Protein AF-A7TB33-F1 (afdb_monomer_lite)

pLDDT: mean 93.66, std 4.5, range [72.81, 97.94]

InterPro domains:
  IPR000337 GPCR, family 3 [PR00248] (15-31)
  IPR000337 GPCR, family 3 [PR00248] (31-48)
  IPR001828 Receptor, ligand binding region [PF01094] (1-53)
  IPR028082 Periplasmic binding protein-like I [SSF53822] (1-54)
  IPR050726 Metabotropic Glutamate Receptor [PTHR24060] (1-52)

Organism: Nematostella vectensis (NCBI:txid45351)

Radius of gyration: 13.0 Å; chains: 1; bounding box: 24×19×39 Å

Sequence (54 aa):
QFRYFYRTVPSDTLQAKAMVDIIHTFQWSFVITVASDNEYGRSGISALKEMAQR

Foldseek 3Di:
DDPPDDDPDDDLLVVLLVVLVVCVVVVPPDDDDDADPDPVRVVNVVSNVVNNVD

Structure (mmCIF, N/CA/C/O backbone):
data_AF-A7TB33-F1
#
_entry.id   AF-A7TB33-F1
#
loop_
_atom_site.group_PDB
_atom_site.id
_atom_site.type_symbol
_atom_site.label_atom_id
_atom_site.label_alt_id
_atom_site.label_comp_id
_atom_site.label_asym_id
_atom_site.label_entity_id
_atom_site.label_seq_id
_atom_site.pdbx_PDB_ins_code
_a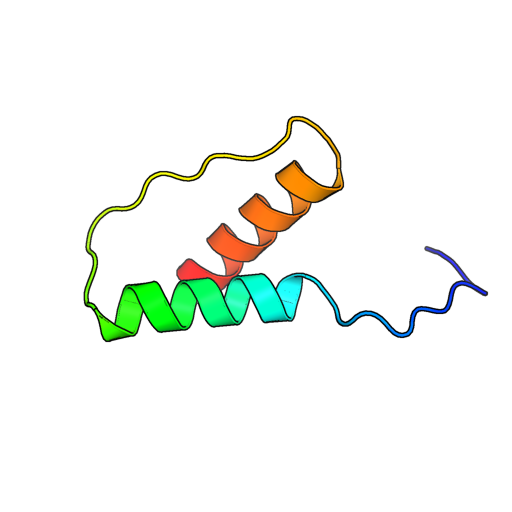tom_site.Cartn_x
_atom_site.Cartn_y
_atom_site.Cartn_z
_atom_site.occupancy
_atom_site.B_iso_or_equiv
_atom_site.auth_seq_id
_atom_site.auth_comp_id
_atom_site.auth_asym_id
_atom_site.auth_atom_id
_atom_site.pdbx_PDB_model_num
ATOM 1 N N . GLN A 1 1 ? 1.343 8.253 -17.882 1.00 76.19 1 GLN A N 1
ATOM 2 C CA . GLN A 1 1 ? 0.903 7.172 -18.797 1.00 76.19 1 GLN A CA 1
ATOM 3 C C . GLN A 1 1 ? 2.128 6.569 -19.467 1.00 76.19 1 GLN A C 1
ATOM 5 O O . GLN A 1 1 ? 3.005 7.328 -19.858 1.00 76.19 1 GLN A O 1
ATOM 10 N N . PHE A 1 2 ? 2.174 5.241 -19.619 1.00 88.00 2 PHE A N 1
ATOM 11 C CA . PHE A 1 2 ? 3.286 4.528 -20.257 1.00 88.00 2 PHE A CA 1
ATOM 12 C C . PHE A 1 2 ? 2.754 3.623 -21.377 1.00 88.00 2 PHE A C 1
ATOM 14 O O . PHE A 1 2 ? 2.182 2.573 -21.109 1.00 88.00 2 PHE A O 1
ATOM 21 N N . ARG A 1 3 ? 2.906 4.043 -22.640 1.00 90.19 3 ARG A N 1
ATOM 22 C CA . ARG A 1 3 ? 2.243 3.408 -23.800 1.00 90.19 3 ARG A CA 1
ATOM 23 C C . ARG A 1 3 ? 2.789 2.024 -24.175 1.00 90.19 3 ARG A C 1
ATOM 25 O O . ARG A 1 3 ? 2.087 1.258 -24.820 1.00 90.19 3 ARG A O 1
ATOM 32 N N . TYR A 1 4 ? 4.017 1.713 -23.771 1.00 95.31 4 TYR A N 1
ATOM 33 C CA . TYR A 1 4 ? 4.712 0.470 -24.129 1.00 95.31 4 TYR A CA 1
ATOM 34 C C . TYR A 1 4 ? 5.288 -0.260 -22.912 1.00 95.31 4 TYR A C 1
ATOM 36 O O . TYR A 1 4 ? 6.160 -1.111 -23.056 1.00 95.31 4 TYR A O 1
ATOM 44 N N . PHE A 1 5 ? 4.848 0.101 -21.705 1.00 94.00 5 PHE A N 1
ATOM 45 C CA . PHE A 1 5 ? 5.331 -0.543 -20.490 1.00 94.00 5 PHE A CA 1
ATOM 46 C C . PHE A 1 5 ? 4.521 -1.803 -20.200 1.00 94.00 5 PHE A C 1
ATOM 48 O O . PHE A 1 5 ? 3.294 -1.755 -20.116 1.00 94.00 5 PHE A O 1
ATOM 55 N N . TYR A 1 6 ? 5.228 -2.908 -19.992 1.00 94.19 6 TYR A N 1
ATOM 56 C CA . TYR A 1 6 ? 4.660 -4.189 -19.596 1.00 94.19 6 TYR A CA 1
ATOM 57 C C . TYR A 1 6 ? 5.363 -4.674 -18.334 1.00 94.19 6 TYR A C 1
ATOM 59 O O . TYR A 1 6 ? 6.565 -4.474 -18.163 1.00 94.19 6 TYR A O 1
ATOM 67 N N . ARG A 1 7 ? 4.614 -5.342 -17.460 1.00 94.44 7 ARG A N 1
ATOM 68 C CA . ARG A 1 7 ? 5.152 -6.029 -16.286 1.00 94.44 7 ARG A CA 1
ATOM 69 C C . ARG A 1 7 ? 4.444 -7.359 -16.099 1.00 94.44 7 ARG A C 1
ATOM 71 O O . ARG A 1 7 ? 3.250 -7.466 -16.363 1.00 94.44 7 ARG A O 1
ATOM 78 N N . THR A 1 8 ? 5.184 -8.350 -15.625 1.00 95.88 8 THR A N 1
ATOM 79 C CA . THR A 1 8 ? 4.638 -9.637 -15.173 1.00 95.88 8 THR A CA 1
ATOM 80 C C . THR A 1 8 ? 4.232 -9.593 -13.703 1.00 95.88 8 THR A C 1
ATOM 82 O O . THR A 1 8 ? 3.379 -10.364 -13.273 1.00 95.88 8 THR A O 1
ATOM 85 N N . VAL A 1 9 ? 4.826 -8.674 -12.936 1.00 95.19 9 VAL A N 1
ATOM 86 C CA . VAL A 1 9 ? 4.486 -8.448 -11.531 1.00 95.19 9 VAL A CA 1
ATOM 87 C C . VAL A 1 9 ? 3.077 -7.844 -11.442 1.00 95.19 9 VAL A C 1
ATOM 89 O O . VAL A 1 9 ? 2.779 -6.896 -12.180 1.00 95.19 9 VAL A O 1
ATOM 92 N N . PRO A 1 10 ? 2.207 -8.368 -10.561 1.00 92.88 10 PRO A N 1
ATOM 93 C CA . PRO A 1 10 ? 0.858 -7.848 -10.368 1.00 92.88 10 PRO A CA 1
ATOM 94 C C . PRO A 1 10 ? 0.853 -6.406 -9.842 1.00 92.88 10 PRO A C 1
ATOM 96 O O . PRO A 1 10 ? 1.867 -5.865 -9.410 1.00 92.88 10 PRO A O 1
ATOM 99 N N . SER A 1 11 ? -0.316 -5.764 -9.890 1.00 91.50 11 SER A N 1
ATOM 100 C CA . SER A 1 11 ? -0.480 -4.422 -9.328 1.00 91.50 11 SER A CA 1
ATOM 101 C C . SER A 1 11 ? -0.457 -4.430 -7.806 1.00 91.50 11 SER A C 1
ATOM 103 O O . SER A 1 11 ? -1.132 -5.253 -7.189 1.00 91.50 11 SER A O 1
ATOM 105 N N . ASP A 1 12 ? 0.194 -3.431 -7.213 1.00 91.19 12 ASP A N 1
ATOM 106 C CA . ASP A 1 12 ? 0.265 -3.231 -5.759 1.00 91.19 12 ASP A CA 1
ATOM 107 C C . ASP A 1 12 ? -1.121 -3.010 -5.131 1.00 91.19 12 ASP A C 1
ATOM 109 O O . ASP A 1 12 ? -1.330 -3.268 -3.950 1.00 91.19 12 ASP A O 1
ATOM 113 N N . THR A 1 13 ? -2.122 -2.629 -5.932 1.00 91.31 13 THR A N 1
ATOM 114 C CA . THR A 1 13 ? -3.533 -2.574 -5.516 1.00 91.31 13 THR A CA 1
ATOM 115 C C . THR A 1 13 ? -4.053 -3.929 -5.020 1.00 91.31 13 THR A C 1
ATOM 117 O O . THR A 1 13 ? -4.869 -3.976 -4.104 1.00 91.31 13 THR A O 1
ATOM 120 N N . LEU A 1 14 ? -3.586 -5.041 -5.605 1.00 94.19 14 LEU A N 1
ATOM 121 C CA . LEU A 1 14 ? -3.957 -6.386 -5.153 1.00 94.19 14 LEU A CA 1
ATOM 122 C C . LEU A 1 14 ? -3.308 -6.715 -3.807 1.00 94.19 14 LEU A C 1
ATOM 124 O O . LEU A 1 14 ? -3.950 -7.322 -2.954 1.00 94.19 14 LEU A O 1
ATOM 128 N N . GLN A 1 15 ? -2.071 -6.266 -3.591 1.00 95.25 15 GLN A N 1
ATOM 129 C CA . GLN A 1 15 ? -1.406 -6.394 -2.297 1.00 95.25 15 GLN A CA 1
ATOM 130 C C . GLN A 1 15 ? -2.120 -5.560 -1.225 1.00 95.25 15 GLN A C 1
ATOM 132 O O . GLN A 1 15 ? -2.395 -6.070 -0.142 1.00 95.25 15 GLN A O 1
ATOM 137 N N . ALA A 1 16 ? -2.486 -4.314 -1.537 1.00 95.44 16 ALA A N 1
ATOM 138 C CA . ALA A 1 16 ? -3.269 -3.461 -0.646 1.00 95.44 16 ALA A CA 1
ATOM 139 C C . ALA A 1 16 ? -4.612 -4.109 -0.267 1.00 95.44 16 ALA A C 1
ATOM 141 O O . ALA A 1 16 ? -4.982 -4.102 0.904 1.00 95.44 16 ALA A O 1
ATOM 142 N N . LYS A 1 17 ? -5.301 -4.740 -1.230 1.00 95.50 17 LYS A N 1
ATOM 143 C CA . LYS A 1 17 ? -6.520 -5.515 -0.959 1.00 95.50 17 LYS A CA 1
ATOM 144 C C . LYS A 1 17 ? -6.269 -6.637 0.047 1.00 95.50 17 LYS A C 1
ATOM 146 O O . LYS A 1 17 ? -6.968 -6.722 1.047 1.00 95.50 17 LYS A O 1
ATOM 151 N N . ALA A 1 18 ? -5.248 -7.457 -0.194 1.00 96.88 18 ALA A N 1
ATOM 152 C CA . ALA A 1 18 ? -4.924 -8.574 0.688 1.00 96.88 18 ALA A CA 1
ATOM 153 C C . ALA A 1 18 ? -4.597 -8.109 2.119 1.00 96.88 18 ALA A C 1
ATOM 155 O O . ALA A 1 18 ? -4.990 -8.754 3.085 1.00 96.88 18 ALA A O 1
ATOM 156 N N . MET A 1 19 ? -3.919 -6.966 2.272 1.00 97.25 19 MET A N 1
ATOM 157 C CA . MET A 1 19 ? -3.661 -6.375 3.589 1.00 97.25 19 MET A CA 1
ATOM 158 C C . MET A 1 19 ? -4.956 -5.971 4.309 1.00 97.25 19 MET A C 1
ATOM 160 O O . MET A 1 19 ? -5.090 -6.234 5.502 1.00 97.25 19 MET A O 1
ATOM 164 N N . VAL A 1 20 ? -5.914 -5.370 3.599 1.00 96.06 20 VAL A N 1
ATOM 165 C CA . VAL A 1 20 ? -7.233 -5.002 4.146 1.00 96.06 20 VAL A CA 1
ATOM 166 C C . VAL A 1 20 ? -8.041 -6.239 4.537 1.00 96.06 20 VAL A C 1
ATOM 168 O O . VAL A 1 20 ? -8.601 -6.280 5.632 1.00 96.06 20 VAL A O 1
ATOM 171 N N . ASP A 1 21 ? -8.026 -7.283 3.707 1.00 97.12 21 ASP A N 1
ATOM 172 C CA . ASP A 1 21 ? -8.702 -8.549 4.005 1.00 97.12 21 ASP A CA 1
ATOM 173 C C . ASP A 1 21 ? -8.174 -9.169 5.314 1.00 97.12 21 ASP A C 1
ATOM 175 O O . ASP A 1 21 ? -8.956 -9.647 6.138 1.00 97.12 21 ASP A O 1
ATOM 179 N N . ILE A 1 22 ? -6.859 -9.101 5.561 1.00 97.56 22 ILE A N 1
ATOM 180 C CA . ILE A 1 22 ? -6.245 -9.543 6.824 1.00 97.56 22 ILE A CA 1
ATOM 181 C C . ILE A 1 22 ? -6.746 -8.693 7.999 1.00 97.56 22 ILE A C 1
ATOM 183 O O . ILE A 1 22 ? -7.198 -9.249 9.000 1.00 97.56 22 ILE A O 1
ATOM 187 N N . ILE A 1 23 ? -6.711 -7.361 7.876 1.00 96.56 23 ILE A N 1
ATOM 188 C CA . ILE A 1 23 ? -7.167 -6.433 8.926 1.00 96.56 23 ILE A CA 1
ATOM 189 C C . ILE A 1 23 ? -8.613 -6.746 9.339 1.00 96.56 23 ILE A C 1
ATOM 191 O O . ILE A 1 23 ? -8.906 -6.835 10.533 1.00 96.56 23 ILE A O 1
ATOM 195 N N . HIS A 1 24 ? -9.503 -6.970 8.368 1.00 95.38 24 HIS A N 1
ATOM 196 C CA . HIS A 1 24 ? -10.901 -7.304 8.640 1.00 95.38 24 HIS A CA 1
ATOM 197 C C . HIS A 1 24 ? -11.082 -8.705 9.220 1.00 95.38 24 HIS A C 1
ATOM 199 O O . HIS A 1 24 ? -11.849 -8.865 10.168 1.00 95.38 24 HIS A O 1
ATOM 205 N N . THR A 1 25 ? -10.361 -9.702 8.699 1.00 97.88 25 THR A N 1
ATOM 206 C CA . THR A 1 25 ? -10.452 -11.094 9.173 1.00 97.88 25 THR A CA 1
ATOM 207 C C . THR A 1 25 ? -10.124 -11.201 10.661 1.00 97.88 25 THR A C 1
ATOM 209 O O . THR A 1 25 ? -10.793 -11.928 11.391 1.00 97.88 25 THR A O 1
ATOM 212 N N . PHE A 1 26 ? -9.131 -10.441 11.127 1.00 97.94 26 PHE A N 1
ATOM 213 C CA . PHE A 1 26 ? -8.722 -10.418 12.534 1.00 97.94 26 PHE A CA 1
ATOM 214 C C . PHE A 1 26 ? -9.369 -9.298 13.356 1.00 97.94 26 PHE A C 1
ATOM 216 O O . PHE A 1 26 ? -9.032 -9.129 14.527 1.00 97.94 26 PHE A O 1
ATOM 223 N N . GLN A 1 27 ? -10.304 -8.549 12.764 1.00 96.81 27 GLN A N 1
ATOM 224 C CA . GLN A 1 27 ? -11.052 -7.473 13.416 1.00 96.81 27 GLN A CA 1
ATOM 225 C C . GLN A 1 27 ? -10.151 -6.430 14.102 1.00 96.81 27 GLN A C 1
ATOM 227 O O . GLN A 1 27 ? -10.467 -5.928 15.184 1.00 96.81 27 GLN A O 1
ATOM 232 N N . TRP A 1 28 ? -9.015 -6.090 13.490 1.00 97.12 28 TRP A N 1
ATOM 233 C CA . TRP A 1 28 ? -8.132 -5.063 14.034 1.00 97.12 28 TRP A CA 1
ATOM 234 C C . TRP A 1 28 ? -8.771 -3.682 13.878 1.00 97.12 28 TRP A C 1
ATOM 236 O O . TRP A 1 28 ? -8.977 -3.194 12.771 1.00 97.12 28 TRP A O 1
ATOM 246 N N . SER A 1 29 ? -9.069 -3.036 15.005 1.00 93.00 29 SER A N 1
ATOM 247 C CA . SER A 1 29 ? -9.693 -1.707 15.047 1.00 93.00 29 SER A CA 1
ATOM 248 C C . SER A 1 29 ? -8.703 -0.557 14.861 1.00 93.00 29 SER A C 1
ATOM 250 O O . SER A 1 29 ? -9.112 0.577 14.616 1.00 93.00 29 SER A O 1
ATOM 252 N N . PHE A 1 30 ? -7.403 -0.831 14.981 1.00 94.62 30 PHE A N 1
ATOM 253 C CA . PHE A 1 30 ? -6.349 0.161 14.841 1.00 94.62 30 PHE A CA 1
ATOM 254 C C . PHE A 1 30 ? -5.082 -0.467 14.263 1.00 94.62 30 PHE A C 1
ATOM 256 O O . PHE A 1 30 ? -4.629 -1.514 14.726 1.00 94.62 30 PHE A O 1
ATOM 263 N N . VAL A 1 31 ? -4.494 0.200 13.270 1.00 94.62 31 VAL A N 1
ATOM 264 C CA . VAL A 1 31 ? -3.239 -0.198 12.625 1.00 94.62 31 VAL A CA 1
ATOM 265 C C . VAL A 1 31 ? -2.373 1.031 12.369 1.00 94.62 31 VAL A C 1
ATOM 267 O O . VAL A 1 31 ? -2.882 2.132 12.161 1.00 94.62 31 VAL A O 1
ATOM 270 N N . ILE A 1 32 ? -1.056 0.835 12.353 1.00 95.88 32 ILE A N 1
ATOM 271 C CA . ILE A 1 32 ? -0.083 1.865 11.981 1.00 95.88 32 ILE A CA 1
ATOM 272 C C . ILE A 1 32 ? 0.586 1.437 10.680 1.00 95.88 32 ILE A C 1
ATOM 274 O O . ILE A 1 32 ? 1.006 0.291 10.532 1.00 95.88 32 ILE A O 1
ATOM 278 N N . THR A 1 33 ? 0.708 2.368 9.740 1.00 94.62 33 THR A N 1
ATOM 279 C CA . THR A 1 33 ? 1.377 2.141 8.459 1.00 94.62 33 THR A CA 1
ATOM 280 C C . THR A 1 33 ? 2.768 2.756 8.460 1.00 94.62 33 THR A C 1
ATOM 282 O O . THR A 1 33 ? 2.921 3.927 8.806 1.00 94.62 33 THR A O 1
ATOM 285 N N . VAL A 1 34 ? 3.762 2.003 7.995 1.00 95.81 34 VAL A N 1
ATOM 286 C CA . VAL A 1 34 ? 5.120 2.496 7.736 1.00 95.81 34 VAL A CA 1
ATOM 287 C C . VAL A 1 34 ? 5.457 2.195 6.284 1.00 95.81 34 VAL A C 1
ATOM 289 O O . VAL A 1 34 ? 5.209 1.090 5.807 1.00 95.81 34 VAL A O 1
ATOM 292 N N . ALA A 1 35 ? 6.011 3.175 5.577 1.00 95.19 35 ALA A N 1
ATOM 293 C CA . ALA A 1 35 ? 6.375 3.035 4.177 1.00 95.19 35 ALA A CA 1
ATOM 294 C C . ALA A 1 35 ? 7.687 3.750 3.875 1.00 95.19 35 ALA A C 1
ATOM 296 O O . ALA A 1 35 ? 8.050 4.724 4.533 1.00 95.19 35 ALA A O 1
ATOM 297 N N . SER A 1 36 ? 8.389 3.264 2.853 1.00 96.88 36 SER A N 1
ATOM 298 C CA . SER A 1 36 ? 9.534 3.970 2.288 1.00 96.88 36 SER A CA 1
ATOM 299 C C . SER A 1 36 ? 9.095 5.325 1.736 1.00 96.88 36 SER A C 1
ATOM 301 O O . SER A 1 36 ? 8.052 5.418 1.086 1.00 96.88 36 SER A O 1
ATOM 303 N N . ASP A 1 37 ? 9.912 6.360 1.935 1.00 96.38 37 ASP A N 1
ATOM 304 C CA . ASP A 1 37 ? 9.631 7.702 1.415 1.00 96.38 37 ASP A CA 1
ATOM 305 C C . ASP A 1 37 ? 9.974 7.825 -0.082 1.00 96.38 37 ASP A C 1
ATOM 307 O O . ASP A 1 37 ? 10.785 8.634 -0.530 1.00 96.38 37 ASP A O 1
ATOM 311 N N . ASN A 1 38 ? 9.352 6.969 -0.887 1.00 95.81 38 ASN A N 1
ATOM 312 C CA . ASN A 1 38 ? 9.450 6.955 -2.338 1.00 95.81 38 ASN A CA 1
ATOM 313 C C . ASN A 1 38 ? 8.063 6.751 -2.965 1.00 95.81 38 ASN A C 1
ATOM 315 O O . ASN A 1 38 ? 7.061 6.586 -2.270 1.00 95.81 38 ASN A O 1
ATOM 319 N N . GLU A 1 39 ? 7.988 6.810 -4.294 1.00 93.50 39 GLU A N 1
ATOM 320 C CA . GLU A 1 39 ? 6.711 6.717 -5.008 1.00 93.50 39 GLU A CA 1
ATOM 321 C C . GLU A 1 39 ? 5.980 5.398 -4.734 1.00 93.50 39 GLU A C 1
ATOM 323 O O . GLU A 1 39 ? 4.780 5.419 -4.477 1.00 93.50 39 GLU A O 1
ATOM 328 N N . TYR A 1 40 ? 6.708 4.279 -4.697 1.00 92.25 40 TYR A N 1
ATOM 329 C CA . TYR A 1 40 ? 6.141 2.968 -4.385 1.00 92.25 40 TYR A CA 1
ATOM 330 C C . TYR A 1 40 ? 5.508 2.940 -2.988 1.00 92.25 40 TYR A C 1
ATOM 332 O O . TYR A 1 40 ? 4.335 2.603 -2.844 1.00 92.25 40 TYR A O 1
ATOM 340 N N . GLY A 1 41 ? 6.252 3.362 -1.959 1.00 94.62 41 GLY A N 1
ATOM 341 C CA . GLY A 1 41 ? 5.762 3.382 -0.583 1.00 94.62 41 GLY A CA 1
ATOM 342 C C . GLY A 1 41 ? 4.569 4.322 -0.396 1.00 94.62 41 GLY A C 1
ATOM 343 O O . GLY A 1 41 ? 3.558 3.929 0.187 1.00 94.62 41 GLY A O 1
ATOM 344 N N . ARG A 1 42 ? 4.637 5.541 -0.950 1.00 95.31 42 ARG A N 1
ATOM 345 C CA . ARG A 1 42 ? 3.532 6.514 -0.883 1.00 95.31 42 ARG A CA 1
ATOM 346 C C . ARG A 1 42 ? 2.287 6.024 -1.630 1.00 95.31 42 ARG A C 1
ATOM 348 O O . ARG A 1 42 ? 1.183 6.122 -1.096 1.00 95.31 42 ARG A O 1
ATOM 355 N N . SER A 1 43 ? 2.457 5.463 -2.829 1.00 93.62 43 SER A N 1
ATOM 356 C CA . SER A 1 43 ? 1.362 4.898 -3.627 1.00 93.62 43 SER A CA 1
ATOM 357 C C . SER A 1 43 ? 0.713 3.699 -2.931 1.00 93.62 43 SER A C 1
ATOM 359 O O . SER A 1 43 ? -0.514 3.632 -2.846 1.00 93.62 43 SER A O 1
ATOM 361 N N . GLY A 1 44 ? 1.516 2.807 -2.346 1.00 94.31 44 GLY A N 1
ATOM 362 C CA . GLY A 1 44 ? 1.034 1.640 -1.609 1.00 94.31 44 GLY A CA 1
ATOM 363 C C . GLY A 1 44 ? 0.167 2.010 -0.404 1.00 94.31 44 GLY A C 1
ATOM 364 O O . GLY A 1 44 ? -0.917 1.455 -0.242 1.00 94.31 44 GLY A O 1
ATOM 365 N N . ILE A 1 45 ? 0.583 2.993 0.406 1.00 95.12 45 ILE A N 1
ATOM 366 C CA . ILE A 1 45 ? -0.227 3.460 1.548 1.00 95.12 45 ILE A CA 1
ATOM 367 C C . ILE A 1 45 ? -1.493 4.178 1.092 1.00 95.12 45 ILE A C 1
ATOM 369 O O . ILE A 1 45 ? -2.547 3.997 1.701 1.00 95.12 45 ILE A O 1
ATOM 373 N N . SER A 1 46 ? -1.423 4.950 0.005 1.00 94.12 46 SER A N 1
ATOM 374 C CA . SER A 1 46 ? -2.617 5.560 -0.584 1.00 94.12 46 SER A CA 1
ATOM 375 C C . SER A 1 46 ? -3.630 4.494 -1.013 1.00 94.12 46 SER A C 1
ATOM 377 O O . SER A 1 46 ? -4.804 4.599 -0.665 1.00 94.12 46 SER A O 1
ATOM 379 N N . ALA A 1 47 ? -3.177 3.447 -1.711 1.00 94.69 47 ALA A N 1
ATOM 380 C CA . ALA A 1 47 ? -4.026 2.336 -2.132 1.00 94.69 47 ALA A CA 1
ATOM 381 C C . ALA A 1 47 ? -4.587 1.556 -0.934 1.00 94.69 47 ALA A C 1
ATOM 383 O O . ALA A 1 47 ? -5.770 1.234 -0.920 1.00 94.69 47 ALA A O 1
ATOM 384 N N . LEU A 1 48 ? -3.777 1.291 0.096 1.00 94.88 48 LEU A N 1
ATOM 385 C CA . LEU A 1 48 ? -4.234 0.637 1.325 1.00 94.88 48 LEU A CA 1
ATOM 386 C C . LEU A 1 48 ? -5.350 1.439 2.003 1.00 94.88 48 LEU A C 1
ATOM 388 O O . LEU A 1 48 ? -6.371 0.872 2.380 1.00 94.88 48 LEU A O 1
ATOM 392 N N . LYS A 1 49 ? -5.169 2.758 2.125 1.00 93.31 49 LYS A N 1
ATOM 393 C CA . LYS A 1 49 ? -6.155 3.650 2.738 1.00 93.31 49 LYS A CA 1
ATOM 394 C C . LYS A 1 49 ? -7.452 3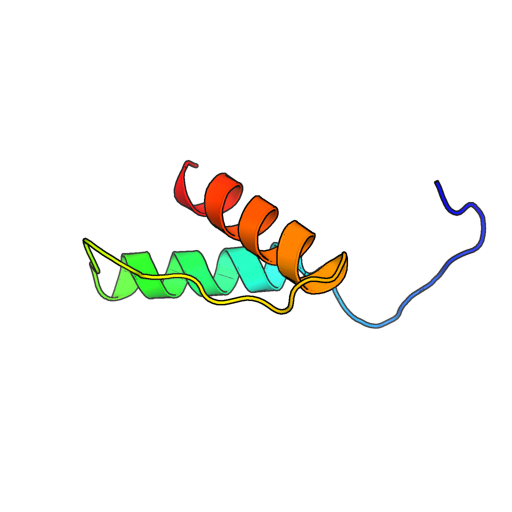.697 1.936 1.00 93.31 49 LYS A C 1
ATOM 396 O O . LYS A 1 49 ? -8.518 3.654 2.534 1.00 93.31 49 LYS A O 1
ATOM 401 N N . GLU A 1 50 ? -7.364 3.757 0.608 1.00 92.75 50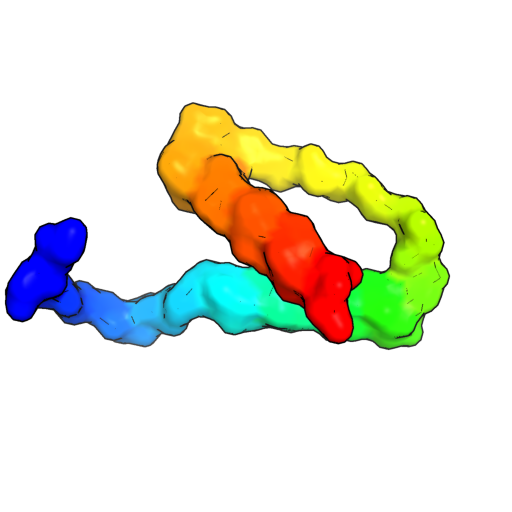 GLU A N 1
ATOM 402 C CA . GLU A 1 50 ? -8.541 3.707 -0.263 1.00 92.75 50 GLU A CA 1
ATOM 403 C C . GLU A 1 50 ? -9.287 2.375 -0.118 1.00 92.75 50 GLU A C 1
ATOM 405 O O . GLU A 1 50 ? -10.505 2.367 0.020 1.00 92.75 50 GLU A O 1
ATOM 410 N N . MET A 1 51 ? -8.566 1.252 -0.108 1.00 91.69 51 MET A N 1
ATOM 411 C CA . MET A 1 51 ? -9.175 -0.075 0.004 1.00 91.69 51 MET A CA 1
ATOM 412 C C . MET A 1 51 ? -9.788 -0.321 1.385 1.00 91.69 51 MET A C 1
ATOM 414 O O . MET A 1 51 ? -10.820 -0.968 1.459 1.00 91.69 51 MET A O 1
ATOM 418 N N . ALA A 1 52 ? -9.203 0.219 2.459 1.00 90.19 52 ALA A N 1
ATOM 419 C CA . ALA A 1 52 ? -9.738 0.100 3.819 1.00 90.19 52 ALA A CA 1
ATOM 420 C C . ALA A 1 52 ? -10.993 0.959 4.064 1.00 90.19 52 ALA A C 1
ATOM 422 O O . ALA A 1 52 ? -11.686 0.770 5.060 1.00 90.19 52 ALA A O 1
ATOM 423 N N . GLN A 1 53 ? -11.247 1.950 3.203 1.00 84.62 53 GLN A N 1
ATOM 424 C CA . GLN A 1 53 ? -12.424 2.821 3.263 1.00 84.62 53 GLN A CA 1
ATOM 425 C C . GLN A 1 53 ? -13.598 2.311 2.415 1.00 84.62 53 GLN A C 1
ATOM 427 O O . GLN A 1 53 ? -14.669 2.919 2.456 1.00 84.62 53 GLN A O 1
ATOM 432 N N . ARG A 1 54 ? -13.388 1.255 1.624 1.00 72.81 54 ARG A N 1
ATOM 433 C CA . ARG A 1 54 ? -14.415 0.613 0.796 1.00 72.81 54 ARG A CA 1
ATOM 434 C C . ARG A 1 54 ? -15.097 -0.510 1.561 1.00 72.81 54 ARG A C 1
ATOM 436 O O . ARG A 1 54 ? -16.321 -0.652 1.358 1.00 72.81 54 ARG A O 1
#

Secondary structure (DSSP, 8-state):
--TT---SSPPHHHHHHHHHHHHHHTT-S-------SSHHHHHHHHHHHHHHT-

=== Feature glossary ===
Legend for the data blocks above and below:

— What the protein is —

The amino-acid sequence is the protein's primary structure: the linear order of residues from the N-terminus to the C-terminus, written in one-letter code. Everything else here — the 3D coordi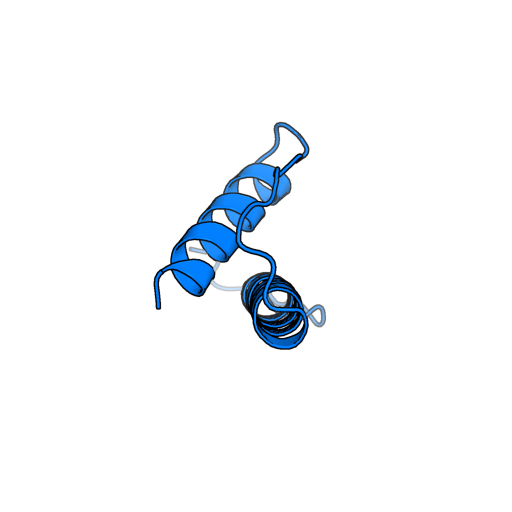nates, the secondary structure, the domain annotations — is ultimately a consequence of this string.

Database cross-references. InterPro integrates a dozen domain/family signature databases into unified entries with residue-range hits. GO terms attach function/process/location labels with evidence codes. CATH codes position the fold in a four-level structural taxonomy. Organism is the NCBI-taxonomy species name.

— Where its atoms are —

The mmCIF block holds the 3D Cartesian coordinates of each backbone atom (N, Cα, C, O) in ångströms. mmCIF is the PDB's canonical archive format — a tagged-loop text representation of the atomic model.

The six renders are orthographic views along the three Cartesian axes in both directions. Representation (cartoon, sticks, or surface) and color scheme (sequence-rainbow or by-chain) vary across proteins so the training set covers all the common visualization conventions.

— Local backbone conformation —

Secondary structure is the local, repeating backbone conformation. DSSP classifies it into eight states by reading the hydrogen-bond network: three helix types (H, G, I), two β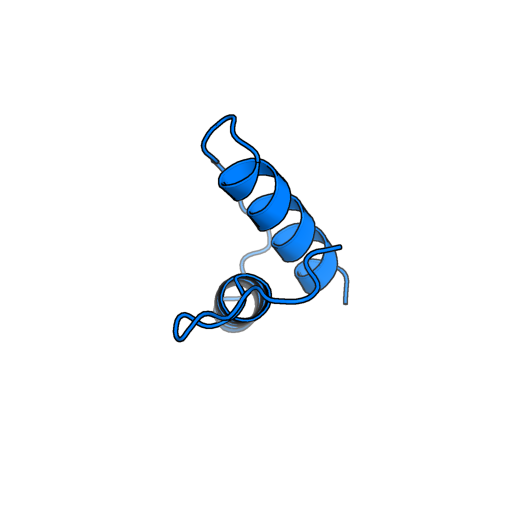 types (E, B), two non-regular types (T, S), and unstructured coil (-).

SS3 is a coarse helix/strand/coil call (letters a/b/c) made by the P-SEA algorithm from inter-Cα distances and dihedrals. It is less detailed than DSSP but needs only Cα positions.

Backbone dihedral angles. Every residue except chain termini has a φ (preceding-C → N → Cα → C) and a ψ (N → Cα → C → next-N). They are reported in degrees following the IUPAC sign convention. Secondary structure is essentially a statement about which (φ, ψ) basin each residue occupies.

— Global shape and packing —

The geometric summary reports three shape descriptors. Rg (radius of gyration) measures how spread out the Cα atoms are about their centre of mass; compact globular proteins have small Rg, elongated or unfolded ones large. Cα contacts (<8 Å, |i−j|>4) count long-range residue pairs in spatial proximity — high for tightly packed folds, near zero for rods or random coil. The bounding-box extents give the protein's footprint along x, y, z in Å.

Solvent accessibility: the surface area of each residue that a 1.4 Å water probe can touch, in Å². When only backbone atoms are present the absolute values are lower than full-atom SASA (side chains contribute most of the area) and are flagged as backbone-only.

Plot images: a contact map (which residues are close in 3D, as an N×N binary image), a Ramachandran scatter (backbone torsion angles, revealing secondary-structure composition at a glance), and — for AlphaFold structures — a PAE heatmap (pairwise prediction confidence).

— Structural neighborhood —

Foldseek's 3Di representation compresses backbone geometry into a per-residue letter drawn from a learned twenty-state alphabet. It captures the tertiary interaction pattern around each residue — which residues are packed against it in space, regardless of where they are in sequence.

Structural nearest neighbors (via Foldseek easy-search vs the PDB). Reported per hit: target PDB id, E-value, and alignment TM-score. A TM-score above ~0.5 is the conventional threshold for 'same fold'.

— Confidence and disorder —

pLDDT (predicted Local Distance Difference Test) is AlphaFold's per-residue confidence score, ranging from 0 to 100. Values above 90 indicate high confidence (typically well-packed cores); 70–90 is confident; 50–70 low confidence; below 50 usually means the region is disordered or the prediction is unreliable there. AlphaFold stores pLDDT in the mmCIF B-factor column.

For experimental (PDB) structures, the B-factor (temperature factor) quantifies the positional spread of each atom in the crystal — a combination of thermal vibration and static disorder — in units of Å². High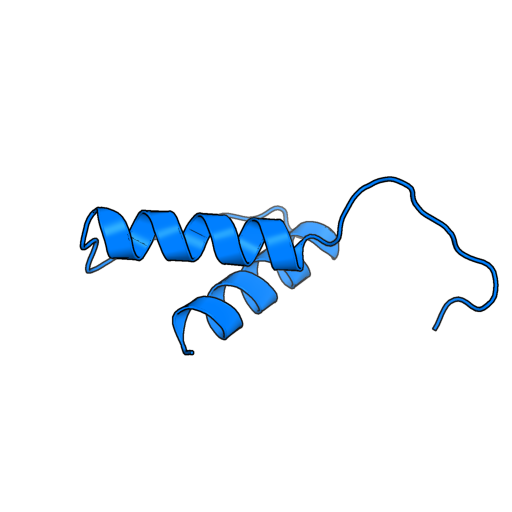 B-factors mark flexible loops or poorly resolved regions; low B-factors mark the rigid, well-ordered core.

Predicted Aligned Error (PAE) is an AlphaFold confidence matrix: entry (i, j) is the expected error in the position of residue j, in ångströms, when the prediction is superimposed on the true structure at residue i. Low PAE within a block of residues means that block is internally rigid and well-predicted; high PAE between two blocks means their relative placement is uncertain even if each block individually is confident.